Protein AF-A0AAV8P108-F1 (afdb_monomer)

Nearest PDB structures (foldseek):
  5t95-assembly1_A  TM=9.194E-01  e=1.800E-06  Glycine max
  5t9f-assembly1_B  TM=9.206E-01  e=2.629E-06  Glycine max
  5whx-assembly1_A  TM=9.199E-01  e=4.641E-06  Glycine max
  8i7r-assembly1_Ca  TM=2.960E-01  e=9.376E+00  Mus musculus

InterPro domains:
  IPR045011 Arogenate dehydrogenase 1/2 [PTHR43207] (19-129)
  IPR059064 TYRAAT2-like, C-terminal domain [PF26213] (51-124)

Mean predicted aligned error: 12.35 Å

Organism: Ensete ventricosum (NCBI:txid4639)

Solvent-accessible surface area (backbone atoms only — not comparable to full-atom values): 8168 Å² total; per-residue (Å²): 142,90,90,86,85,76,66,86,85,64,74,83,80,79,73,80,98,77,73,90,69,79,85,69,84,88,66,100,62,56,70,69,60,51,52,51,52,49,47,49,55,49,40,52,52,36,49,52,15,51,54,50,50,74,68,63,75,72,92,60,101,78,67,48,74,69,55,50,49,52,55,50,39,24,56,63,39,63,71,51,53,70,66,59,54,49,46,43,47,75,75,34,84,62,39,61,59,50,55,51,52,49,51,54,53,52,51,51,54,51,51,53,55,53,50,51,52,52,53,52,54,52,51,53,53,51,56,60,60,77,72,110

Structure (mmCIF, N/CA/C/O backbone):
data_AF-A0AAV8P108-F1
#
_entry.id   AF-A0AAV8P108-F1
#
loop_
_atom_site.group_PDB
_atom_site.id
_atom_site.type_symbol
_atom_site.label_atom_id
_atom_site.label_alt_id
_atom_site.label_comp_id
_atom_site.label_asym_id
_atom_site.label_entity_id
_atom_site.label_seq_id
_atom_site.pdbx_PDB_ins_code
_atom_site.Cartn_x
_atom_site.Cartn_y
_atom_site.Cartn_z
_atom_site.occupancy
_atom_site.B_iso_or_equiv
_atom_site.auth_seq_id
_atom_site.auth_comp_id
_atom_site.auth_asym_id
_atom_site.auth_atom_id
_atom_site.pdbx_PDB_model_num
ATOM 1 N N . MET A 1 1 ? 29.734 5.308 -29.213 1.00 46.12 1 MET A N 1
ATOM 2 C CA . MET A 1 1 ? 30.808 6.315 -29.389 1.00 46.12 1 MET A CA 1
ATOM 3 C C . MET A 1 1 ? 30.399 7.246 -30.521 1.00 46.12 1 MET A C 1
ATOM 5 O O . MET A 1 1 ? 29.911 6.723 -31.508 1.00 46.12 1 MET A O 1
ATOM 9 N N . LEU A 1 2 ? 30.598 8.564 -30.356 1.00 39.97 2 LEU A N 1
ATOM 10 C CA . LEU A 1 2 ? 30.234 9.688 -31.254 1.00 39.97 2 LEU A CA 1
ATOM 11 C C . LEU A 1 2 ? 28.855 10.356 -31.065 1.00 39.97 2 LEU A C 1
ATOM 13 O O . LEU A 1 2 ? 28.129 10.543 -32.027 1.00 39.97 2 LEU A O 1
ATOM 17 N N . LEU A 1 3 ? 28.551 10.839 -29.855 1.00 36.25 3 LEU A N 1
ATOM 18 C CA . LEU A 1 3 ? 27.657 12.001 -29.666 1.00 36.25 3 LEU A CA 1
ATOM 19 C C . LEU A 1 3 ? 28.142 12.878 -28.495 1.00 36.25 3 LEU A C 1
ATOM 21 O O . LEU A 1 3 ? 27.413 13.147 -27.551 1.00 36.25 3 LEU A O 1
ATOM 25 N N . SER A 1 4 ? 29.408 13.300 -28.520 1.00 41.75 4 SER A N 1
ATOM 26 C CA . SER A 1 4 ? 29.975 14.191 -27.490 1.00 41.75 4 SER A CA 1
ATOM 27 C C . SER A 1 4 ? 30.676 15.432 -28.054 1.00 41.75 4 SER A C 1
ATOM 29 O O . SER A 1 4 ? 31.502 16.038 -27.380 1.00 41.75 4 SER A O 1
ATOM 31 N N . ARG A 1 5 ? 30.350 15.854 -29.286 1.00 45.81 5 ARG A N 1
ATOM 32 C CA . ARG A 1 5 ? 30.905 17.084 -29.886 1.00 45.81 5 ARG A CA 1
ATOM 33 C C . ARG A 1 5 ? 29.888 17.882 -30.703 1.00 45.81 5 ARG A C 1
ATOM 35 O O . ARG A 1 5 ? 30.120 18.150 -31.876 1.00 45.81 5 ARG A O 1
ATOM 42 N N . LEU A 1 6 ? 28.780 18.293 -30.090 1.00 41.81 6 LEU A N 1
ATOM 43 C CA . LEU A 1 6 ? 27.939 19.353 -30.653 1.00 41.81 6 LEU A CA 1
ATOM 44 C C . LEU A 1 6 ? 27.666 20.435 -29.606 1.00 41.81 6 LEU A C 1
ATOM 46 O O . LEU A 1 6 ? 27.401 20.148 -28.442 1.00 41.81 6 LEU A O 1
ATOM 50 N N . HIS A 1 7 ? 27.811 21.682 -30.051 1.00 44.09 7 HIS A N 1
ATOM 51 C CA . HIS A 1 7 ? 27.690 22.911 -29.272 1.00 44.09 7 HIS A CA 1
ATOM 52 C C . HIS A 1 7 ? 26.256 23.082 -28.712 1.00 44.09 7 HIS A C 1
ATOM 54 O O . HIS A 1 7 ? 25.305 22.694 -29.397 1.00 44.09 7 HIS A O 1
ATOM 60 N N . PRO A 1 8 ? 26.062 23.689 -27.520 1.00 48.69 8 PRO A N 1
ATOM 61 C CA . PRO A 1 8 ? 24.775 23.711 -26.802 1.00 48.69 8 PRO A CA 1
ATOM 62 C C . PRO A 1 8 ? 23.580 24.307 -27.565 1.00 48.69 8 PRO A C 1
ATOM 64 O O . PRO A 1 8 ? 22.432 24.048 -27.221 1.00 48.69 8 PRO A O 1
ATOM 67 N N . SER A 1 9 ? 23.824 25.068 -28.630 1.00 44.09 9 SER A N 1
ATOM 68 C CA . SER A 1 9 ? 22.791 25.710 -29.448 1.00 44.09 9 SER A CA 1
ATOM 69 C C . SER A 1 9 ? 21.997 24.759 -30.363 1.00 44.09 9 SER A C 1
ATOM 71 O O . SER A 1 9 ? 21.002 25.186 -30.939 1.00 44.09 9 SER A O 1
ATOM 73 N N . TYR A 1 10 ? 22.380 23.481 -30.493 1.00 42.09 10 TYR A N 1
ATOM 74 C CA . TYR A 1 10 ? 21.711 22.527 -31.399 1.00 42.09 10 TYR A CA 1
ATOM 75 C C . TYR A 1 10 ? 20.635 21.642 -30.748 1.00 42.09 10 TYR A C 1
ATOM 77 O O . TYR A 1 10 ? 19.895 20.972 -31.465 1.00 42.09 10 TYR A O 1
ATOM 85 N N . TYR A 1 11 ? 20.481 21.657 -29.419 1.00 45.28 11 TYR A N 1
ATOM 86 C CA . TYR A 1 11 ? 19.477 20.820 -28.741 1.00 45.28 11 TYR A CA 1
ATOM 87 C C . TYR A 1 11 ? 18.028 21.280 -28.961 1.00 45.28 11 TYR A C 1
ATOM 89 O O . TYR A 1 11 ? 17.105 20.491 -28.776 1.00 45.28 11 TYR A O 1
ATOM 97 N N . ASN A 1 12 ? 17.809 22.528 -29.387 1.00 42.44 12 ASN A N 1
ATOM 98 C CA . ASN A 1 12 ? 16.484 23.147 -29.325 1.00 42.44 12 ASN A CA 1
ATOM 99 C C . ASN A 1 12 ? 15.668 23.120 -30.630 1.00 42.44 12 ASN A C 1
ATOM 101 O O . ASN A 1 12 ? 14.651 23.801 -30.707 1.00 42.44 12 ASN A O 1
ATOM 105 N N . THR A 1 13 ? 16.076 22.355 -31.653 1.00 44.16 13 THR A N 1
ATOM 106 C CA . THR A 1 13 ? 15.374 22.376 -32.961 1.00 44.16 13 THR A CA 1
ATOM 107 C C . THR A 1 13 ? 14.995 21.001 -33.526 1.00 44.16 13 THR A C 1
ATOM 109 O O . THR A 1 13 ? 14.536 20.929 -34.660 1.00 44.16 13 THR A O 1
ATOM 112 N N . LEU A 1 14 ? 15.154 19.897 -32.782 1.00 43.59 14 LEU A N 1
ATOM 113 C CA . LEU A 1 14 ? 14.889 18.543 -33.314 1.00 43.59 14 LEU A CA 1
ATOM 114 C C . LEU A 1 14 ? 14.185 17.574 -32.344 1.00 43.59 14 LEU A C 1
ATOM 116 O O . LEU A 1 14 ? 14.381 16.365 -32.438 1.00 43.59 14 LEU A O 1
ATOM 120 N N . LEU A 1 15 ? 13.324 18.061 -31.446 1.00 37.94 15 LEU A N 1
ATOM 121 C CA . LEU A 1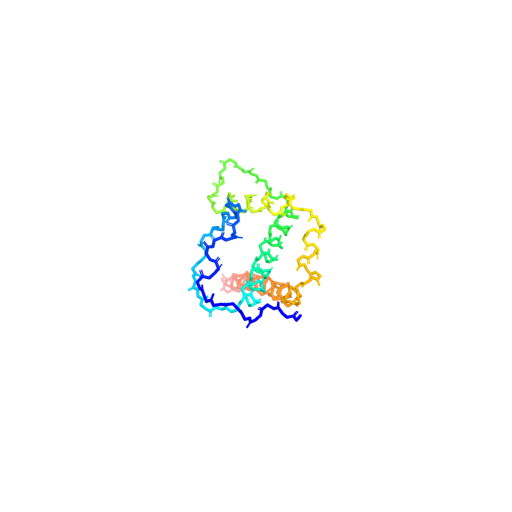 15 ? 12.399 17.182 -30.716 1.00 37.94 15 LEU A CA 1
ATOM 122 C C . LEU A 1 15 ? 10.948 17.456 -31.153 1.00 37.94 15 LEU A C 1
ATOM 124 O O . LEU A 1 15 ? 10.433 18.542 -30.887 1.00 37.94 15 LEU A O 1
ATOM 128 N N . PRO A 1 16 ? 10.293 16.503 -31.849 1.00 35.44 16 PRO A N 1
ATOM 129 C CA . PRO A 1 16 ? 8.892 16.609 -32.242 1.00 35.44 16 PRO A CA 1
ATOM 130 C C . PRO A 1 16 ? 7.982 16.787 -31.022 1.00 35.44 16 PRO A C 1
ATOM 132 O O . PRO A 1 16 ? 8.203 16.211 -29.958 1.00 35.44 16 PRO A O 1
ATOM 135 N N . THR A 1 17 ? 6.933 17.579 -31.210 1.00 38.22 17 THR A N 1
ATOM 136 C CA . THR A 1 17 ? 5.947 18.097 -30.249 1.00 38.22 17 THR A CA 1
ATOM 137 C C . THR A 1 17 ? 5.020 17.052 -29.603 1.00 38.22 17 THR A C 1
ATOM 139 O O . THR A 1 17 ? 3.828 17.294 -29.423 1.00 38.22 17 THR A O 1
ATOM 142 N N . SER A 1 18 ? 5.529 15.897 -29.175 1.00 38.44 18 SER A N 1
ATOM 143 C CA . SER A 1 18 ? 4.707 14.868 -28.525 1.00 38.44 18 SER A CA 1
ATOM 144 C C . SER A 1 18 ? 5.400 14.201 -27.338 1.00 38.44 18 SER A C 1
ATOM 146 O O . SER A 1 18 ? 5.611 12.994 -27.323 1.00 38.44 18 SER A O 1
ATOM 148 N N . PHE A 1 19 ? 5.712 14.981 -26.305 1.00 38.25 19 PHE A N 1
ATOM 149 C CA . PHE A 1 19 ? 5.767 14.456 -24.941 1.00 38.25 19 PHE A CA 1
ATOM 150 C C . PHE A 1 19 ? 5.415 15.583 -23.964 1.00 38.25 19 PHE A C 1
ATOM 152 O O . PHE A 1 19 ? 6.267 16.360 -23.542 1.00 38.25 19 PHE A O 1
ATOM 159 N N . HIS A 1 20 ? 4.126 15.717 -23.638 1.00 35.56 20 HIS A N 1
ATOM 160 C CA . HIS A 1 20 ? 3.684 16.561 -22.526 1.00 35.56 20 HIS A CA 1
ATOM 161 C C . HIS A 1 20 ? 4.136 15.905 -21.213 1.00 35.56 20 HIS A C 1
ATOM 163 O O . HIS A 1 20 ? 3.386 15.184 -20.555 1.00 35.56 20 HIS A O 1
ATOM 169 N N . ALA A 1 21 ? 5.396 16.131 -20.844 1.00 39.00 21 ALA A N 1
ATOM 170 C CA . ALA A 1 21 ? 5.888 15.846 -19.512 1.00 39.00 21 ALA A CA 1
ATOM 171 C C . ALA A 1 21 ? 5.187 16.806 -18.543 1.00 39.00 21 ALA A C 1
ATOM 173 O O . ALA A 1 21 ? 5.409 18.016 -18.578 1.00 39.00 21 ALA A O 1
ATOM 174 N N . ARG A 1 22 ? 4.316 16.268 -17.681 1.00 42.19 22 ARG A N 1
ATOM 175 C CA . ARG A 1 22 ? 3.840 16.993 -16.498 1.00 42.19 22 ARG A CA 1
ATOM 176 C C . ARG A 1 22 ? 5.074 17.479 -15.741 1.00 42.19 22 ARG A C 1
ATOM 178 O O . ARG A 1 22 ? 5.926 16.679 -15.366 1.00 42.19 22 ARG A O 1
ATOM 185 N N . SER A 1 23 ? 5.181 18.793 -15.601 1.00 45.06 23 SER A N 1
ATOM 186 C CA . SER A 1 23 ? 6.329 19.507 -15.054 1.00 45.06 23 SER A CA 1
ATOM 187 C C . SER A 1 23 ? 6.644 19.046 -13.628 1.00 45.06 23 SER A C 1
ATOM 189 O O . SER A 1 23 ? 6.004 19.482 -12.672 1.00 45.06 23 SER A O 1
ATOM 191 N N . ALA A 1 24 ? 7.636 18.169 -13.484 1.00 48.91 24 ALA A N 1
ATOM 192 C C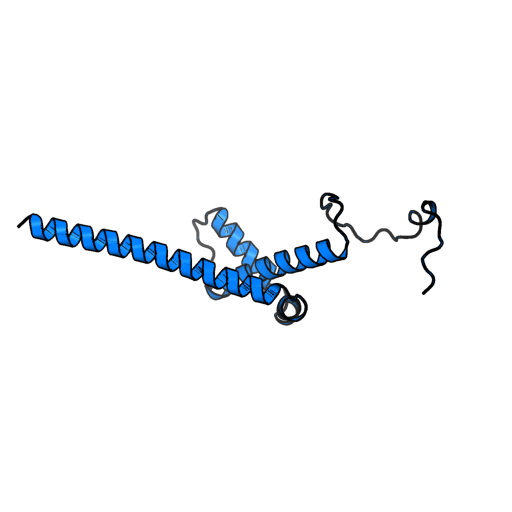A . ALA A 1 24 ? 8.307 17.932 -12.213 1.00 48.91 24 ALA A CA 1
ATOM 193 C C . ALA A 1 24 ? 9.343 19.054 -11.984 1.00 48.91 24 ALA A C 1
ATOM 195 O O . ALA A 1 24 ? 10.035 19.419 -12.940 1.00 48.91 24 ALA A O 1
ATOM 196 N N . PRO A 1 25 ? 9.484 19.604 -10.762 1.00 42.59 25 PRO A N 1
ATOM 197 C CA . PRO A 1 25 ? 10.487 20.625 -10.462 1.00 42.59 25 PRO A CA 1
ATOM 198 C C . PRO A 1 25 ? 11.896 20.139 -10.825 1.00 42.59 25 PRO A C 1
ATOM 200 O O . PRO A 1 25 ? 12.292 19.030 -10.458 1.00 42.59 25 PRO A O 1
ATOM 203 N N . LEU A 1 26 ? 12.657 20.958 -11.556 1.00 47.03 26 LEU A N 1
ATOM 204 C CA . LEU A 1 26 ? 14.063 20.697 -11.866 1.00 47.03 26 LEU A CA 1
ATOM 205 C C . LEU A 1 26 ? 14.915 20.890 -10.604 1.00 47.03 26 LEU A C 1
ATOM 207 O O . LEU A 1 26 ? 15.460 21.958 -10.358 1.00 47.03 26 LEU A O 1
ATOM 211 N N . VAL A 1 27 ? 15.019 19.838 -9.800 1.00 54.09 27 VAL A N 1
ATOM 212 C CA . VAL A 1 27 ? 16.164 19.626 -8.910 1.00 54.09 27 VAL A CA 1
ATOM 213 C C . VAL A 1 27 ? 17.248 18.962 -9.766 1.00 54.09 27 VAL A C 1
ATOM 215 O O . VAL A 1 27 ? 16.943 17.981 -10.451 1.00 54.09 27 VAL A O 1
ATOM 218 N N . GLU A 1 28 ? 18.476 19.495 -9.777 1.00 48.81 28 GLU A N 1
ATOM 219 C CA . GLU A 1 28 ? 19.645 18.873 -10.426 1.00 48.81 28 GLU A CA 1
ATOM 220 C C . GLU A 1 28 ? 19.966 17.535 -9.742 1.00 48.81 28 GLU A C 1
ATOM 222 O O . GLU A 1 28 ? 20.789 17.433 -8.840 1.00 48.81 28 GLU A O 1
ATOM 227 N N . LYS A 1 29 ? 19.252 16.493 -10.156 1.00 54.06 29 LYS A N 1
ATOM 228 C CA . LYS A 1 29 ? 19.603 15.090 -9.959 1.00 54.06 29 LYS A CA 1
ATOM 229 C C . LYS A 1 29 ? 19.885 14.496 -11.329 1.00 54.06 29 LYS A C 1
ATOM 231 O O . LYS A 1 29 ? 19.262 14.906 -12.316 1.00 54.06 29 LYS A O 1
ATOM 236 N N . SER A 1 30 ? 20.804 13.540 -11.406 1.00 72.38 30 SER A N 1
ATOM 237 C CA . SER A 1 30 ? 21.075 12.841 -12.663 1.00 72.38 30 SER A CA 1
ATOM 238 C C . SER A 1 30 ? 19.808 12.128 -13.166 1.00 72.38 30 SER A C 1
ATOM 240 O O . SER A 1 30 ? 18.926 11.776 -12.380 1.00 72.38 30 SER A O 1
ATOM 242 N N . CYS A 1 31 ? 19.684 11.911 -14.481 1.00 71.44 31 CYS A N 1
ATOM 243 C CA . CYS A 1 31 ? 18.521 11.200 -15.037 1.00 71.44 31 CYS A CA 1
ATOM 244 C C . CYS A 1 31 ? 18.358 9.804 -14.407 1.00 71.44 31 CYS A C 1
ATOM 246 O O . CYS A 1 31 ? 17.246 9.421 -14.068 1.00 71.44 31 CYS A O 1
ATOM 248 N N . ALA A 1 32 ? 19.470 9.111 -14.139 1.00 72.19 32 ALA A N 1
ATOM 249 C CA . ALA A 1 32 ? 19.473 7.799 -13.497 1.00 72.19 32 ALA A CA 1
ATOM 250 C C . ALA A 1 32 ? 18.852 7.816 -12.087 1.00 72.19 32 ALA A C 1
ATOM 252 O O . ALA A 1 32 ? 18.002 6.986 -11.784 1.00 72.19 32 ALA A O 1
ATOM 253 N N . GLU A 1 33 ? 19.213 8.788 -11.245 1.00 73.75 33 GLU A N 1
ATOM 254 C CA . GLU A 1 33 ? 18.654 8.907 -9.887 1.00 73.75 33 GLU A CA 1
ATOM 255 C C . GLU A 1 33 ? 17.163 9.270 -9.904 1.00 73.75 33 GLU A C 1
ATOM 257 O O . GLU A 1 33 ? 16.395 8.857 -9.030 1.00 73.75 33 GLU A O 1
ATOM 262 N N . ARG A 1 34 ? 16.736 10.066 -10.892 1.00 76.62 34 ARG A N 1
ATOM 263 C CA . ARG A 1 34 ? 15.325 10.437 -11.066 1.00 76.62 34 ARG A CA 1
ATOM 264 C C . ARG A 1 34 ? 14.487 9.238 -11.487 1.00 76.62 34 ARG A C 1
ATOM 266 O O . ARG A 1 34 ? 13.402 9.059 -10.940 1.00 76.62 34 ARG A O 1
ATOM 273 N N . ASP A 1 35 ? 14.997 8.433 -12.412 1.00 78.50 35 ASP A N 1
ATOM 274 C CA . ASP A 1 35 ? 14.314 7.239 -12.905 1.00 78.50 35 ASP A CA 1
ATOM 275 C C . ASP A 1 35 ? 14.228 6.160 -11.814 1.00 78.50 35 ASP A C 1
ATOM 277 O O . ASP A 1 35 ? 13.169 5.563 -11.631 1.00 78.50 35 ASP A O 1
ATOM 281 N N . GLU A 1 36 ? 15.289 5.979 -11.019 1.00 81.88 36 GLU A N 1
ATOM 282 C CA . GLU A 1 36 ? 15.302 5.085 -9.850 1.00 81.88 36 GLU A CA 1
ATOM 283 C C . GLU A 1 36 ? 14.260 5.516 -8.804 1.00 81.88 36 GLU A C 1
ATOM 285 O O . GLU A 1 36 ? 13.402 4.723 -8.411 1.00 81.88 36 GLU A O 1
ATOM 290 N N . THR A 1 37 ? 14.245 6.805 -8.440 1.00 84.00 37 THR A N 1
ATOM 291 C CA . THR A 1 37 ? 13.252 7.358 -7.500 1.00 84.00 37 THR A CA 1
ATOM 292 C C . THR A 1 37 ? 11.822 7.209 -8.038 1.00 84.00 37 THR A C 1
ATOM 294 O O . THR A 1 37 ? 10.895 6.879 -7.297 1.00 84.00 37 THR A O 1
ATOM 297 N N . ALA A 1 38 ? 11.609 7.458 -9.333 1.00 85.81 38 ALA A N 1
ATOM 298 C CA . ALA A 1 38 ? 10.295 7.326 -9.954 1.00 85.81 38 ALA A CA 1
ATOM 299 C C . ALA A 1 38 ? 9.810 5.868 -9.951 1.00 85.81 38 ALA A C 1
ATOM 301 O O . ALA A 1 38 ? 8.649 5.617 -9.617 1.00 85.81 38 ALA A O 1
ATOM 302 N N . ALA A 1 39 ? 10.696 4.916 -10.259 1.00 86.81 39 ALA A N 1
ATOM 303 C CA . ALA A 1 39 ? 10.394 3.489 -10.226 1.00 86.81 39 ALA A CA 1
ATOM 304 C C . ALA A 1 39 ? 10.026 3.012 -8.813 1.00 86.81 39 ALA A C 1
ATOM 306 O O . ALA A 1 39 ? 9.075 2.247 -8.661 1.00 86.81 39 ALA A O 1
ATOM 307 N N . GLU A 1 40 ? 10.713 3.494 -7.774 1.00 89.56 40 GLU A N 1
ATOM 308 C CA . GLU A 1 40 ? 10.372 3.204 -6.374 1.00 89.56 40 GLU A CA 1
ATOM 309 C C . GLU A 1 40 ? 8.992 3.737 -5.981 1.00 89.56 40 GLU A C 1
ATOM 311 O O . GLU A 1 40 ? 8.165 2.994 -5.448 1.00 89.56 40 GLU A O 1
ATOM 316 N N . ILE A 1 41 ? 8.716 5.015 -6.270 1.00 91.56 41 ILE A N 1
ATOM 317 C CA . ILE A 1 41 ? 7.425 5.646 -5.959 1.00 91.56 41 ILE A CA 1
ATOM 318 C C . ILE A 1 41 ? 6.293 4.911 -6.681 1.00 91.56 41 ILE A C 1
ATOM 320 O O . ILE A 1 41 ? 5.244 4.636 -6.087 1.00 91.56 41 ILE A O 1
ATOM 324 N N . GLN A 1 42 ? 6.496 4.571 -7.955 1.00 93.44 42 GLN A N 1
ATOM 325 C CA . GLN A 1 42 ? 5.512 3.842 -8.742 1.00 93.44 42 GLN A CA 1
ATOM 326 C C . GLN A 1 42 ? 5.304 2.429 -8.193 1.00 93.44 42 GLN A C 1
ATOM 328 O O . GLN A 1 42 ? 4.159 2.018 -7.992 1.00 93.44 42 GLN A O 1
ATOM 333 N N . PHE A 1 43 ? 6.384 1.707 -7.888 1.00 95.00 43 PHE A N 1
ATOM 334 C CA . PHE A 1 43 ? 6.309 0.371 -7.308 1.00 95.00 43 PHE A CA 1
ATOM 335 C C . PHE A 1 43 ? 5.537 0.372 -5.981 1.00 95.00 43 PHE A C 1
ATOM 337 O O . PHE A 1 43 ? 4.609 -0.424 -5.816 1.00 95.00 43 PHE A O 1
ATOM 344 N N . LEU A 1 44 ? 5.830 1.309 -5.072 1.00 95.69 44 LEU A N 1
ATOM 345 C CA . LEU A 1 44 ? 5.098 1.457 -3.811 1.00 95.69 44 LEU A CA 1
ATOM 346 C C . LEU A 1 44 ? 3.614 1.751 -4.046 1.00 95.69 44 LEU A C 1
ATOM 348 O O . LEU A 1 44 ? 2.749 1.106 -3.454 1.00 95.69 44 LEU A O 1
ATOM 352 N N . THR A 1 45 ? 3.312 2.693 -4.942 1.00 96.44 45 THR A N 1
ATOM 353 C CA . THR A 1 45 ? 1.934 3.093 -5.262 1.00 96.44 45 THR A CA 1
ATOM 354 C C . THR A 1 45 ? 1.122 1.904 -5.783 1.00 96.44 45 THR A C 1
ATOM 356 O O . THR A 1 45 ? 0.028 1.637 -5.280 1.00 96.44 45 THR A O 1
ATOM 359 N N . HIS A 1 46 ? 1.671 1.136 -6.733 1.00 97.06 46 HIS A N 1
ATOM 360 C CA . HIS A 1 46 ? 1.024 -0.076 -7.245 1.00 97.06 46 HIS A CA 1
ATOM 361 C C . HIS A 1 46 ? 0.882 -1.161 -6.188 1.00 97.06 46 HIS A C 1
ATOM 363 O O . HIS A 1 46 ? -0.158 -1.816 -6.129 1.00 97.06 46 HIS A O 1
ATOM 369 N N . THR A 1 47 ? 1.900 -1.343 -5.351 1.00 96.69 47 THR A N 1
ATOM 370 C CA . THR A 1 47 ? 1.876 -2.322 -4.263 1.00 96.69 47 THR A CA 1
ATOM 371 C C . THR A 1 47 ? 0.720 -2.034 -3.313 1.00 96.69 47 THR A C 1
ATOM 373 O O . THR A 1 47 ? -0.113 -2.911 -3.085 1.00 96.69 47 THR A O 1
ATOM 376 N N . ILE A 1 48 ? 0.601 -0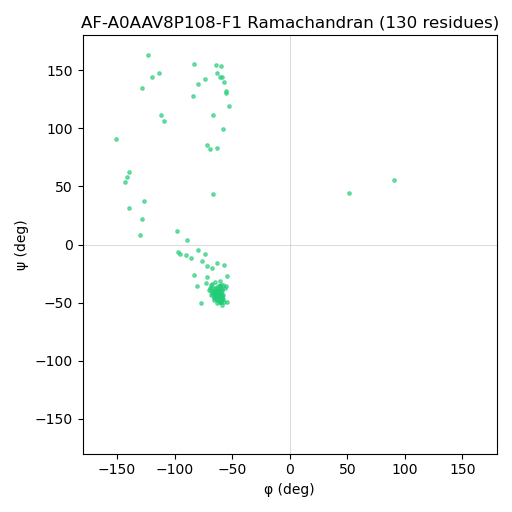.797 -2.818 1.00 97.75 48 ILE A N 1
ATOM 377 C CA . ILE A 1 48 ? -0.487 -0.407 -1.914 1.00 97.75 48 ILE A CA 1
ATOM 378 C C . ILE A 1 48 ? -1.846 -0.576 -2.595 1.00 97.75 48 ILE A C 1
ATOM 380 O O . ILE A 1 48 ? -2.736 -1.203 -2.024 1.00 97.75 48 ILE A O 1
ATOM 384 N N . GLY A 1 49 ? -2.009 -0.098 -3.830 1.00 97.56 49 GLY A N 1
ATOM 385 C CA . GLY A 1 49 ? -3.266 -0.258 -4.560 1.00 97.56 49 GLY A CA 1
ATOM 386 C C . GLY A 1 49 ? -3.670 -1.725 -4.770 1.00 97.56 49 GLY A C 1
ATOM 387 O O . GLY A 1 49 ? -4.833 -2.080 -4.581 1.00 97.56 49 GLY A O 1
ATOM 388 N N . ARG A 1 50 ? -2.716 -2.619 -5.064 1.00 96.75 50 ARG A N 1
ATOM 389 C CA . ARG A 1 50 ? -2.968 -4.066 -5.206 1.00 96.75 50 ARG A CA 1
ATOM 390 C C . ARG A 1 50 ? -3.226 -4.767 -3.868 1.00 96.75 50 ARG A C 1
ATOM 392 O O . ARG A 1 50 ? -4.028 -5.697 -3.831 1.00 96.75 50 ARG A O 1
ATOM 399 N N . VAL A 1 51 ? -2.602 -4.334 -2.771 1.00 96.62 51 VAL A N 1
ATOM 400 C CA . VAL A 1 51 ? -2.929 -4.815 -1.414 1.00 96.62 51 VAL A CA 1
ATOM 401 C C . VAL A 1 51 ? -4.354 -4.416 -1.041 1.00 96.62 51 VAL A C 1
ATOM 403 O O . VAL A 1 51 ? -5.125 -5.261 -0.594 1.00 96.62 51 VAL A O 1
ATOM 406 N N . LEU A 1 52 ? -4.741 -3.163 -1.290 1.00 97.50 52 LEU A N 1
ATOM 407 C CA . LEU A 1 52 ? -6.109 -2.693 -1.062 1.00 97.50 52 LEU A CA 1
ATOM 408 C C . LEU A 1 52 ? -7.120 -3.475 -1.914 1.00 97.50 52 LEU A C 1
ATOM 410 O O . LEU A 1 52 ? -8.183 -3.833 -1.418 1.00 97.50 52 LEU A O 1
ATOM 414 N N . ALA A 1 53 ? -6.775 -3.823 -3.158 1.00 96.38 53 ALA A N 1
ATOM 415 C CA . ALA A 1 53 ? -7.618 -4.672 -4.001 1.00 96.38 53 ALA A CA 1
ATOM 416 C C . ALA A 1 53 ? -7.862 -6.064 -3.387 1.00 96.38 53 ALA A C 1
ATOM 418 O O . ALA A 1 53 ? -8.962 -6.598 -3.496 1.00 96.38 53 ALA A O 1
ATOM 419 N N . LYS A 1 54 ? -6.868 -6.639 -2.692 1.00 96.62 54 LYS A N 1
ATOM 420 C CA . LYS A 1 54 ? -7.015 -7.926 -1.985 1.00 96.62 54 LYS A CA 1
ATOM 421 C C . LYS A 1 54 ? -7.971 -7.861 -0.791 1.00 96.62 54 LYS A C 1
ATOM 423 O O . LYS A 1 54 ? -8.466 -8.904 -0.382 1.00 96.62 54 LYS A O 1
ATOM 428 N N . LEU A 1 55 ? -8.235 -6.671 -0.247 1.00 96.44 55 LEU A N 1
ATOM 429 C CA . LEU A 1 55 ? -9.251 -6.463 0.792 1.00 96.44 55 LEU A CA 1
ATOM 430 C C . LEU A 1 55 ? -10.678 -6.393 0.225 1.00 96.44 55 LEU A C 1
ATOM 432 O O . LEU A 1 55 ? -11.622 -6.272 0.998 1.00 96.44 55 LEU A O 1
ATOM 436 N N . ASP A 1 56 ? -10.829 -6.432 -1.104 1.00 94.62 56 ASP A N 1
ATOM 437 C CA . ASP A 1 56 ? -12.101 -6.323 -1.824 1.00 94.62 56 ASP A CA 1
ATOM 438 C C . ASP A 1 56 ? -12.944 -5.097 -1.417 1.00 94.62 56 ASP A C 1
ATOM 440 O O . ASP A 1 56 ? -14.155 -5.179 -1.206 1.00 94.62 56 ASP A O 1
ATOM 444 N N . LEU A 1 57 ? -12.287 -3.935 -1.293 1.00 92.94 57 LEU A N 1
ATOM 445 C CA . LEU A 1 57 ? -12.935 -2.682 -0.893 1.00 92.94 57 LEU A CA 1
ATOM 446 C C . LEU A 1 57 ? -14.123 -2.339 -1.806 1.00 92.94 57 LEU A C 1
ATOM 448 O O . LEU A 1 57 ? -14.001 -2.333 -3.033 1.00 92.94 57 LEU A O 1
ATOM 452 N N . LYS A 1 58 ? -15.262 -1.985 -1.200 1.00 94.62 58 LYS A N 1
ATOM 453 C CA . LYS A 1 58 ? -16.483 -1.573 -1.905 1.00 94.62 58 LYS A CA 1
ATOM 454 C C . LYS A 1 58 ? -16.868 -0.154 -1.525 1.00 94.62 58 LYS A C 1
ATOM 456 O O . LYS A 1 58 ? -16.745 0.248 -0.373 1.00 94.62 58 LYS A O 1
ATOM 461 N N . SER A 1 59 ? -17.395 0.583 -2.498 1.00 96.44 59 SER A N 1
ATOM 462 C CA . SER A 1 59 ? -18.033 1.868 -2.225 1.00 96.44 59 SER A CA 1
ATOM 463 C C . SER A 1 59 ? -19.231 1.688 -1.289 1.00 96.44 59 SER A C 1
ATOM 465 O O . SER A 1 59 ? -19.960 0.700 -1.388 1.00 96.44 59 SER A O 1
ATOM 467 N N . THR A 1 60 ? -19.447 2.660 -0.409 1.00 96.50 60 THR A N 1
ATOM 468 C CA . THR A 1 60 ? -20.567 2.708 0.534 1.00 96.50 60 THR A CA 1
ATOM 469 C C . THR A 1 60 ? -21.366 4.006 0.350 1.00 96.50 60 THR A C 1
ATOM 471 O O . THR A 1 60 ? -20.844 4.967 -0.221 1.00 96.50 60 THR A O 1
ATOM 474 N N . PRO A 1 61 ? -22.609 4.098 0.862 1.00 97.38 61 PRO A N 1
ATOM 475 C CA . PRO A 1 61 ? -23.390 5.338 0.802 1.00 97.38 61 PRO A CA 1
ATOM 476 C C . PRO A 1 61 ? -22.787 6.530 1.566 1.00 97.38 61 PRO A C 1
ATOM 478 O O . PRO A 1 61 ? -23.217 7.658 1.353 1.00 97.38 61 PRO A O 1
ATOM 481 N N . ILE A 1 62 ? -21.825 6.296 2.467 1.00 96.88 62 ILE A N 1
ATOM 482 C CA . ILE A 1 62 ? -21.270 7.306 3.386 1.00 96.88 62 ILE A CA 1
ATOM 483 C C . ILE A 1 62 ? -19.740 7.387 3.306 1.00 96.88 62 ILE A C 1
ATOM 485 O O . ILE A 1 62 ? -19.056 7.555 4.317 1.00 96.88 62 ILE A O 1
ATOM 489 N N . ASN A 1 63 ? -19.180 7.241 2.103 1.00 96.75 63 ASN A N 1
ATOM 490 C CA . ASN A 1 63 ? -17.734 7.312 1.920 1.00 96.75 63 ASN A CA 1
ATOM 491 C C . ASN A 1 63 ? -17.159 8.646 2.416 1.00 96.75 63 ASN A C 1
ATOM 493 O O . ASN A 1 63 ? -17.700 9.724 2.174 1.00 96.75 63 ASN A O 1
ATOM 497 N N . THR A 1 64 ? -15.996 8.572 3.061 1.00 98.19 64 THR A N 1
ATOM 498 C CA . THR A 1 64 ? -15.163 9.754 3.288 1.00 98.19 64 THR A CA 1
ATOM 499 C C . THR A 1 64 ? -14.315 10.027 2.046 1.00 98.19 64 THR A C 1
ATOM 501 O O . THR A 1 64 ? -13.953 9.099 1.322 1.00 98.19 64 THR A O 1
ATOM 504 N N . LYS A 1 65 ? -13.890 11.279 1.839 1.00 98.19 65 LYS A N 1
ATOM 505 C 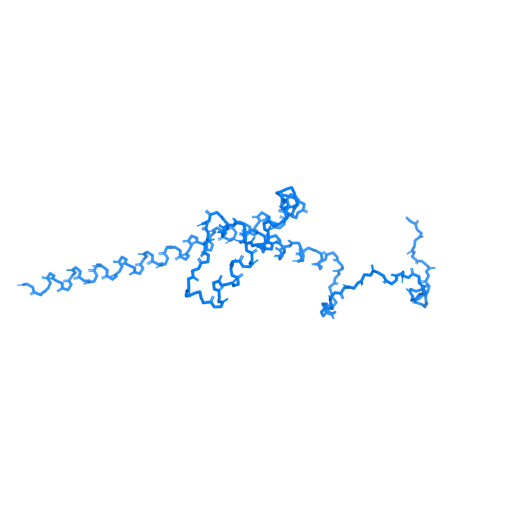CA . LYS A 1 65 ? -12.976 11.645 0.735 1.00 98.19 65 LYS A CA 1
ATOM 506 C C . LYS A 1 65 ? -11.673 10.832 0.740 1.00 98.19 65 LYS A C 1
ATOM 508 O O . LYS A 1 65 ? -11.130 10.489 -0.309 1.00 98.19 65 LYS A O 1
ATOM 513 N N . GLY A 1 66 ? -11.170 10.509 1.935 1.00 97.94 66 GLY A N 1
ATOM 514 C CA . GLY A 1 66 ? -9.994 9.654 2.094 1.00 97.94 66 GLY A CA 1
ATOM 515 C C . GLY A 1 66 ? -10.254 8.243 1.571 1.00 97.94 66 GLY A C 1
ATOM 516 O O . GLY A 1 66 ? -9.453 7.717 0.806 1.00 97.94 66 GLY A O 1
ATOM 517 N N . TYR A 1 67 ? -11.408 7.662 1.904 1.00 97.94 67 TYR A N 1
ATOM 518 C CA . TYR A 1 67 ? -11.787 6.340 1.410 1.00 97.94 67 TYR A CA 1
ATOM 519 C C . TYR A 1 67 ? -12.018 6.321 -0.109 1.00 97.94 67 TYR A C 1
ATOM 521 O O . TYR A 1 67 ? -11.549 5.411 -0.786 1.00 97.94 67 TYR A O 1
ATOM 529 N N . GLU A 1 68 ? -12.637 7.361 -0.673 1.00 98.19 68 GLU A N 1
ATOM 530 C CA . GLU A 1 68 ? -12.765 7.522 -2.131 1.00 98.19 68 GLU A CA 1
ATOM 531 C C . GLU A 1 68 ? -11.399 7.559 -2.826 1.00 98.19 68 GLU A C 1
ATOM 533 O O . GLU A 1 68 ? -11.218 6.959 -3.885 1.00 98.19 68 GLU A O 1
ATOM 538 N N . THR A 1 69 ? -10.407 8.204 -2.207 1.00 98.19 69 THR A N 1
ATOM 539 C CA . THR A 1 69 ? -9.030 8.227 -2.721 1.00 98.19 69 THR A CA 1
ATOM 540 C C . THR A 1 69 ? -8.420 6.823 -2.754 1.00 98.19 69 THR A C 1
ATOM 542 O O . THR A 1 69 ? -7.758 6.475 -3.730 1.00 98.19 69 THR A O 1
ATOM 545 N N . LEU A 1 70 ? -8.685 5.986 -1.744 1.00 98.19 70 LEU A N 1
ATOM 546 C CA . LEU A 1 70 ? -8.232 4.590 -1.723 1.00 98.19 70 LEU A CA 1
ATOM 547 C C . LEU A 1 70 ? -8.915 3.747 -2.809 1.00 98.19 70 LEU A C 1
ATOM 549 O O . LEU A 1 70 ? -8.245 2.976 -3.494 1.00 98.19 70 LEU A O 1
ATOM 553 N N . LEU A 1 71 ? -10.225 3.918 -3.009 1.00 98.00 71 LEU A N 1
ATOM 554 C CA . LEU A 1 71 ? -10.958 3.241 -4.086 1.00 98.00 71 LEU A CA 1
ATOM 555 C C . LEU A 1 71 ? -10.415 3.644 -5.467 1.00 98.00 71 LEU A C 1
ATOM 557 O O . LEU A 1 71 ? -10.189 2.785 -6.321 1.00 98.00 71 LEU A O 1
ATOM 561 N N . ASN A 1 72 ? -10.137 4.933 -5.672 1.00 97.56 72 ASN A N 1
ATOM 562 C CA . ASN A 1 72 ? -9.527 5.434 -6.903 1.00 97.56 72 ASN A CA 1
ATOM 563 C C . ASN A 1 72 ? -8.100 4.906 -7.097 1.00 97.56 72 ASN A C 1
ATOM 565 O O . ASN A 1 72 ? -7.714 4.590 -8.221 1.00 97.56 72 ASN A O 1
ATOM 569 N N . LEU A 1 73 ? -7.322 4.770 -6.018 1.00 97.88 73 LEU A N 1
ATOM 570 C CA . LEU A 1 73 ? -5.995 4.163 -6.072 1.00 97.88 73 LEU A CA 1
ATOM 571 C C . LEU A 1 73 ? -6.082 2.721 -6.584 1.00 97.88 73 LEU A C 1
ATOM 573 O O . LEU A 1 73 ? -5.395 2.395 -7.547 1.00 97.88 73 LEU A O 1
ATOM 577 N N . VAL A 1 74 ? -6.981 1.902 -6.021 1.00 97.81 74 VAL A N 1
ATOM 578 C CA . VAL A 1 74 ? -7.233 0.524 -6.487 1.00 97.81 74 VAL A CA 1
ATOM 579 C C . VAL A 1 74 ? -7.559 0.503 -7.980 1.00 97.81 74 VAL A C 1
ATOM 581 O O . VAL A 1 74 ? -6.946 -0.258 -8.731 1.00 97.81 74 VAL A O 1
ATOM 584 N N . GLN A 1 75 ? -8.492 1.353 -8.425 1.00 95.88 75 GLN A N 1
ATOM 585 C CA . GLN A 1 75 ? -8.887 1.427 -9.833 1.00 95.88 75 GLN A CA 1
ATOM 586 C C . GLN A 1 75 ? -7.713 1.792 -10.744 1.00 95.88 75 GLN A C 1
ATOM 588 O O . GLN A 1 75 ? -7.538 1.174 -11.791 1.00 95.88 75 GLN A O 1
ATOM 593 N N . ASN A 1 76 ? -6.901 2.773 -10.356 1.00 94.00 76 ASN A N 1
ATOM 594 C CA . ASN A 1 76 ? -5.784 3.234 -11.173 1.00 94.00 76 ASN A CA 1
ATOM 595 C C . ASN A 1 76 ? -4.654 2.202 -11.241 1.00 94.00 76 ASN A C 1
ATOM 597 O O . ASN A 1 76 ? -4.092 1.994 -12.308 1.00 94.00 76 ASN A O 1
ATOM 601 N N . THR A 1 77 ? -4.352 1.509 -10.142 1.00 95.94 77 THR A N 1
ATOM 602 C CA . THR A 1 77 ? -3.226 0.564 -10.096 1.00 95.94 77 THR A CA 1
ATOM 603 C C . THR A 1 77 ? -3.560 -0.818 -10.646 1.00 95.94 77 THR A C 1
ATOM 605 O O . THR A 1 77 ? -2.654 -1.533 -11.069 1.00 95.94 77 THR A O 1
ATOM 608 N N . CYS A 1 78 ? -4.835 -1.223 -10.600 1.00 93.12 78 CYS A N 1
ATOM 609 C CA . CYS A 1 78 ? -5.280 -2.537 -11.080 1.00 93.12 78 CYS A CA 1
ATOM 610 C C . CYS A 1 78 ? -5.679 -2.541 -12.562 1.00 93.12 78 CYS A C 1
ATOM 612 O O . CYS A 1 78 ? -5.897 -3.615 -13.115 1.00 93.12 78 CYS A O 1
ATOM 614 N N . ARG A 1 79 ? -5.767 -1.368 -13.207 1.00 92.38 79 ARG A N 1
ATOM 615 C CA . ARG A 1 79 ? -5.864 -1.261 -14.674 1.00 92.38 79 ARG A CA 1
ATOM 616 C C . ARG A 1 79 ? -4.604 -1.771 -15.368 1.00 92.38 79 ARG A C 1
ATOM 618 O O . ARG A 1 79 ? -4.694 -2.327 -16.457 1.00 92.38 79 ARG A O 1
ATOM 625 N N . ASP A 1 80 ? -3.457 -1.602 -14.722 1.00 93.25 80 ASP A N 1
ATOM 626 C CA . ASP A 1 80 ? -2.184 -2.098 -15.221 1.00 93.25 80 ASP A CA 1
ATOM 627 C C . ASP A 1 80 ? -2.088 -3.620 -15.078 1.00 93.25 80 ASP A C 1
ATOM 629 O O . ASP A 1 80 ? -2.522 -4.210 -14.078 1.00 93.25 80 ASP A O 1
ATOM 633 N N . SER A 1 81 ? -1.476 -4.269 -16.071 1.00 93.00 81 SER A N 1
ATOM 634 C CA . SER A 1 81 ? -1.319 -5.722 -16.077 1.00 93.00 81 SER A CA 1
ATOM 635 C C . SER A 1 81 ? -0.439 -6.198 -14.920 1.00 93.00 81 SER A C 1
ATOM 637 O O . SER A 1 81 ? 0.426 -5.476 -14.410 1.00 93.00 81 SER A O 1
ATOM 639 N N . SER A 1 82 ? -0.648 -7.446 -14.502 1.00 91.12 82 SER A N 1
ATOM 640 C CA . SER A 1 82 ? 0.240 -8.095 -13.535 1.00 91.12 82 SER A CA 1
ATOM 641 C C . SER A 1 82 ? 1.682 -8.132 -14.042 1.00 91.12 82 SER A C 1
ATOM 643 O O . SER A 1 82 ? 2.592 -7.929 -13.249 1.00 91.12 82 SER A O 1
ATOM 645 N N . ASP A 1 83 ? 1.893 -8.298 -15.350 1.00 93.62 83 ASP A N 1
ATOM 646 C CA . ASP A 1 83 ? 3.230 -8.313 -15.954 1.00 93.62 83 ASP A CA 1
ATOM 647 C C . ASP A 1 83 ? 3.935 -6.960 -15.842 1.00 93.62 83 ASP A C 1
ATOM 649 O O . ASP A 1 83 ? 5.115 -6.918 -15.502 1.00 93.62 83 ASP A O 1
ATOM 653 N N . LEU A 1 84 ? 3.216 -5.848 -16.046 1.00 90.62 84 LEU A N 1
ATOM 654 C CA . LEU A 1 84 ? 3.777 -4.509 -15.860 1.00 90.62 84 LEU A CA 1
ATOM 655 C C . LEU A 1 84 ? 4.195 -4.288 -14.401 1.00 90.62 84 LEU A C 1
ATOM 657 O O . LEU A 1 84 ? 5.295 -3.811 -14.131 1.00 90.62 84 LEU A O 1
ATOM 661 N N . TYR A 1 85 ? 3.350 -4.698 -13.453 1.00 93.25 85 TYR A N 1
ATOM 662 C CA . TYR A 1 85 ? 3.683 -4.639 -12.029 1.00 93.25 85 TYR A CA 1
ATOM 663 C C . TYR A 1 85 ? 4.873 -5.537 -11.660 1.00 93.25 85 TYR A C 1
ATOM 665 O O . TYR A 1 85 ? 5.774 -5.100 -10.947 1.00 93.25 85 TYR A O 1
ATOM 673 N N . ASN A 1 86 ? 4.916 -6.764 -12.180 1.00 92.06 86 ASN A N 1
ATOM 674 C CA . ASN A 1 86 ? 6.040 -7.673 -11.975 1.00 92.06 86 ASN A CA 1
ATOM 675 C C . ASN A 1 86 ? 7.330 -7.095 -12.569 1.00 92.06 86 ASN A C 1
ATOM 677 O O . ASN A 1 86 ? 8.390 -7.237 -11.968 1.00 92.06 86 ASN A O 1
ATOM 681 N N . GLY A 1 87 ? 7.244 -6.384 -13.695 1.00 90.88 87 GLY A N 1
ATOM 682 C CA . GLY A 1 87 ? 8.365 -5.646 -14.269 1.00 90.88 87 GLY A CA 1
ATOM 683 C C . GLY A 1 87 ? 8.925 -4.591 -13.310 1.00 90.88 87 GLY A C 1
ATOM 684 O O . GLY A 1 87 ? 10.139 -4.529 -13.123 1.00 90.88 87 GLY A O 1
ATOM 685 N N . LEU A 1 88 ? 8.062 -3.822 -12.632 1.00 88.75 88 LEU A N 1
ATOM 686 C CA . LEU A 1 88 ? 8.494 -2.859 -11.606 1.00 88.75 88 LEU A CA 1
ATOM 687 C C . LEU A 1 88 ? 9.221 -3.537 -10.437 1.00 88.75 88 LEU A C 1
ATOM 689 O O . LEU A 1 88 ? 10.111 -2.941 -9.839 1.00 88.75 88 LEU A O 1
ATOM 693 N N . PHE A 1 89 ? 8.86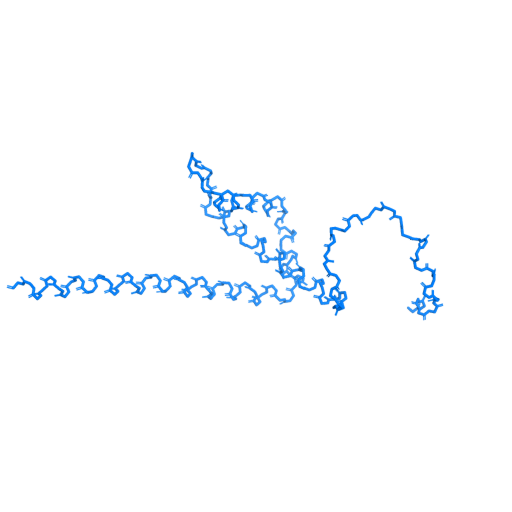0 -4.776 -10.103 1.00 89.62 89 PHE A N 1
ATOM 694 C CA . PHE A 1 89 ? 9.545 -5.537 -9.062 1.00 89.62 89 PHE A CA 1
ATOM 695 C C . PHE A 1 89 ? 10.891 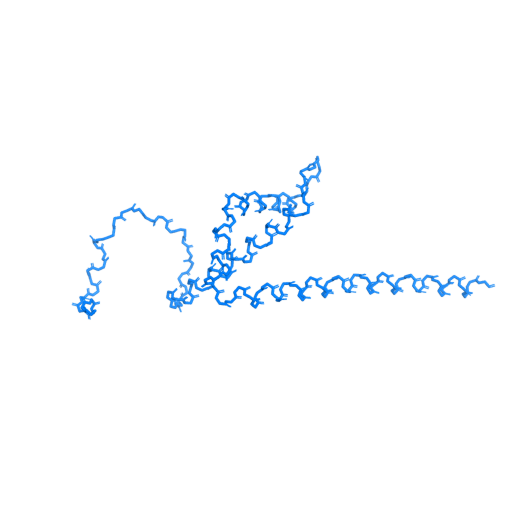-6.100 -9.542 1.00 89.62 89 PHE A C 1
ATOM 697 O O . PHE A 1 89 ? 11.908 -5.903 -8.888 1.00 89.62 89 PHE A O 1
ATOM 704 N N . ILE A 1 90 ? 10.908 -6.774 -10.695 1.00 86.94 90 ILE A N 1
ATOM 705 C CA . ILE A 1 90 ? 12.077 -7.512 -11.199 1.00 86.94 90 ILE A CA 1
ATOM 706 C C . ILE A 1 90 ? 13.210 -6.570 -11.623 1.00 86.94 90 ILE A C 1
ATOM 708 O O . ILE A 1 90 ? 14.379 -6.890 -11.418 1.00 86.94 90 ILE A O 1
ATOM 712 N N . TYR A 1 91 ? 12.885 -5.421 -12.223 1.00 80.88 91 TYR A N 1
ATOM 713 C CA . TYR A 1 91 ? 13.884 -4.532 -12.827 1.00 80.88 91 TYR A CA 1
ATOM 714 C C . TYR A 1 91 ? 14.322 -3.365 -11.933 1.00 80.88 91 TYR A C 1
ATOM 716 O O . TYR A 1 91 ? 15.263 -2.657 -12.287 1.00 80.88 91 TYR A O 1
ATOM 724 N N . ASN A 1 92 ? 13.694 -3.171 -10.772 1.00 83.00 92 ASN A N 1
ATOM 725 C CA . ASN A 1 92 ? 14.122 -2.181 -9.788 1.00 83.00 92 ASN A CA 1
ATOM 726 C C . ASN A 1 92 ? 14.712 -2.890 -8.562 1.00 83.00 92 ASN A C 1
ATOM 728 O O . ASN A 1 92 ? 13.991 -3.443 -7.734 1.00 83.00 92 ASN A O 1
ATOM 732 N N . LYS A 1 93 ? 16.041 -2.828 -8.429 1.00 84.25 93 LYS A N 1
ATOM 733 C CA . LYS A 1 93 ? 16.799 -3.429 -7.316 1.00 84.25 93 LYS A CA 1
ATOM 734 C C . LYS A 1 93 ? 16.300 -2.983 -5.927 1.00 84.25 93 LYS A C 1
ATOM 736 O O . LYS A 1 93 ? 16.417 -3.753 -4.978 1.00 84.25 93 LYS A O 1
ATOM 741 N N . ASN A 1 94 ? 15.705 -1.792 -5.814 1.00 87.06 94 ASN A N 1
ATOM 742 C CA . ASN A 1 94 ? 15.235 -1.236 -4.543 1.00 87.06 94 ASN A CA 1
ATOM 743 C C . ASN A 1 94 ? 13.817 -1.716 -4.181 1.00 87.06 94 ASN A C 1
ATOM 745 O O . ASN A 1 94 ? 13.386 -1.563 -3.039 1.00 87.06 94 ASN A O 1
ATOM 749 N N . SER A 1 95 ? 13.092 -2.347 -5.114 1.00 89.00 95 SER A N 1
ATOM 750 C CA . SER A 1 95 ? 11.736 -2.860 -4.873 1.00 89.00 95 SER A CA 1
ATOM 751 C C . SER A 1 95 ? 11.691 -3.913 -3.761 1.00 89.00 95 SER A C 1
ATOM 753 O O . SER A 1 95 ? 10.747 -3.927 -2.971 1.00 89.00 95 SER A O 1
ATOM 755 N N . THR A 1 96 ? 12.721 -4.759 -3.652 1.00 90.25 96 THR A N 1
ATOM 756 C CA . THR A 1 96 ? 12.819 -5.784 -2.595 1.00 90.25 96 THR A CA 1
ATOM 757 C C . THR A 1 96 ? 12.957 -5.154 -1.208 1.00 90.25 96 THR A C 1
ATOM 759 O O . THR A 1 96 ? 12.202 -5.480 -0.298 1.00 90.25 96 THR A O 1
ATOM 762 N N . GLU A 1 97 ? 13.854 -4.180 -1.047 1.00 92.56 97 GLU A N 1
ATOM 763 C CA . GLU A 1 97 ? 14.010 -3.479 0.232 1.00 92.56 97 GLU A CA 1
ATOM 764 C C . GLU A 1 97 ? 12.734 -2.704 0.600 1.00 92.56 97 GLU A C 1
ATOM 766 O O . GLU A 1 97 ? 12.329 -2.649 1.764 1.00 92.56 97 GLU A O 1
ATOM 771 N N . LEU A 1 98 ? 12.062 -2.117 -0.395 1.00 94.19 98 LEU A N 1
ATOM 772 C CA . LEU A 1 98 ? 10.849 -1.339 -0.168 1.00 94.19 98 LEU A CA 1
ATOM 773 C C . LEU A 1 98 ? 9.670 -2.205 0.297 1.00 94.19 98 LEU A C 1
ATOM 775 O O . LEU A 1 98 ? 8.948 -1.795 1.209 1.00 94.19 98 LEU A O 1
ATOM 779 N N . ILE A 1 99 ? 9.478 -3.396 -0.288 1.00 94.81 99 ILE A N 1
ATOM 780 C CA . ILE A 1 99 ? 8.407 -4.312 0.135 1.00 94.81 99 ILE A CA 1
ATOM 781 C C . ILE A 1 99 ? 8.668 -4.865 1.546 1.00 94.81 99 ILE A C 1
ATOM 783 O O . ILE A 1 99 ? 7.736 -4.955 2.344 1.00 94.81 99 ILE A O 1
ATOM 787 N N . GLU A 1 100 ? 9.925 -5.148 1.897 1.00 95.12 100 GLU A N 1
ATOM 788 C CA . GLU A 1 100 ? 10.306 -5.594 3.244 1.00 95.12 100 GLU A CA 1
ATOM 789 C C . GLU A 1 100 ? 10.084 -4.498 4.293 1.00 95.12 100 GLU A C 1
ATOM 791 O O . GLU A 1 100 ? 9.485 -4.745 5.343 1.00 95.12 100 GLU A O 1
ATOM 796 N N . LYS A 1 101 ? 10.489 -3.254 4.000 1.00 96.38 101 LYS A N 1
ATOM 797 C CA . LYS A 1 101 ? 10.218 -2.100 4.876 1.00 96.38 101 LYS A CA 1
ATOM 798 C C . LYS A 1 101 ? 8.723 -1.901 5.105 1.00 96.38 101 LYS A C 1
ATOM 800 O O . LYS A 1 101 ? 8.314 -1.588 6.225 1.00 96.38 101 LYS A O 1
ATOM 805 N N . LEU A 1 102 ? 7.911 -2.083 4.063 1.00 96.38 102 LEU A N 1
ATOM 806 C CA . LEU A 1 102 ? 6.459 -1.992 4.171 1.00 96.38 102 LEU A CA 1
ATOM 807 C C . LEU A 1 102 ? 5.893 -3.080 5.097 1.00 96.38 102 LEU A C 1
ATOM 809 O O . LEU A 1 102 ? 5.067 -2.764 5.953 1.00 96.38 102 LEU A O 1
ATOM 813 N N . ASP A 1 103 ? 6.349 -4.328 4.970 1.00 96.94 103 ASP A N 1
ATOM 814 C CA . ASP A 1 103 ? 5.915 -5.433 5.836 1.00 96.94 103 ASP A CA 1
ATOM 815 C C . ASP A 1 103 ? 6.262 -5.176 7.312 1.00 96.94 103 ASP A C 1
ATOM 817 O O . ASP A 1 103 ? 5.393 -5.246 8.187 1.00 96.94 103 ASP A O 1
ATOM 821 N N . VAL A 1 104 ? 7.500 -4.751 7.588 1.00 98.19 104 VAL A N 1
ATOM 822 C CA . VAL A 1 104 ? 7.945 -4.390 8.944 1.00 98.19 104 VAL A CA 1
ATOM 823 C C . VAL A 1 104 ? 7.096 -3.258 9.527 1.00 98.19 104 VAL A C 1
ATOM 825 O O . VAL A 1 104 ? 6.651 -3.352 10.674 1.00 98.19 104 VAL A O 1
ATOM 828 N N . ALA A 1 105 ? 6.826 -2.205 8.749 1.00 97.94 105 ALA A N 1
ATOM 829 C CA . ALA A 1 105 ? 5.999 -1.083 9.193 1.00 97.94 105 ALA A CA 1
ATOM 830 C C . ALA A 1 105 ? 4.556 -1.519 9.505 1.00 97.94 105 ALA A C 1
ATOM 832 O O . ALA A 1 105 ? 3.998 -1.142 10.540 1.00 97.94 105 ALA A O 1
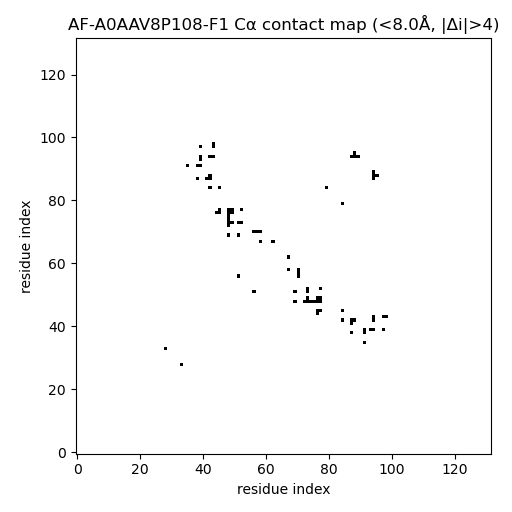ATOM 833 N N . MET A 1 106 ? 3.961 -2.362 8.655 1.00 96.88 106 MET A N 1
ATOM 834 C CA . MET A 1 106 ? 2.624 -2.918 8.881 1.00 96.88 106 MET A CA 1
ATOM 835 C C . MET A 1 106 ? 2.576 -3.790 10.139 1.00 96.88 106 MET A C 1
ATOM 837 O O . MET A 1 106 ? 1.646 -3.674 10.945 1.00 96.88 106 MET A O 1
ATOM 841 N N . HIS A 1 107 ? 3.589 -4.633 10.347 1.00 97.75 107 HIS A N 1
ATOM 842 C CA . HIS A 1 107 ? 3.696 -5.466 11.539 1.00 97.75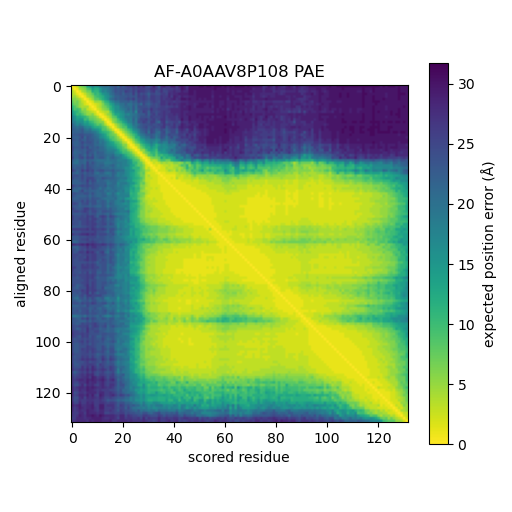 107 HIS A CA 1
ATOM 843 C C . HIS A 1 107 ? 3.851 -4.627 12.816 1.00 97.75 107 HIS A C 1
ATOM 845 O O . HIS A 1 107 ? 3.193 -4.907 13.822 1.00 97.75 107 HIS A O 1
ATOM 851 N N . ALA A 1 108 ? 4.673 -3.575 12.777 1.00 98.06 108 ALA A N 1
ATOM 852 C CA . ALA A 1 108 ? 4.864 -2.660 13.899 1.00 98.06 108 ALA A CA 1
ATOM 853 C C . ALA A 1 108 ? 3.550 -1.967 14.294 1.00 98.06 108 ALA A C 1
ATOM 855 O O . ALA A 1 108 ? 3.146 -2.047 15.456 1.00 98.06 108 ALA A O 1
ATOM 856 N N . MET A 1 109 ? 2.821 -1.395 13.327 1.00 97.69 109 MET A N 1
ATOM 857 C CA . MET A 1 109 ? 1.513 -0.776 13.585 1.00 97.69 109 MET A CA 1
ATOM 858 C C . MET A 1 109 ? 0.516 -1.767 14.193 1.00 97.69 109 MET A C 1
ATOM 860 O O . MET A 1 109 ? -0.174 -1.453 15.165 1.00 97.69 109 MET A O 1
ATOM 864 N N . LYS A 1 110 ? 0.464 -2.994 13.660 1.00 97.00 110 LYS A N 1
ATOM 865 C CA . LYS A 1 110 ? -0.377 -4.064 14.207 1.00 97.00 110 LYS A CA 1
ATOM 866 C C . LYS A 1 110 ? -0.034 -4.325 15.677 1.00 97.00 110 LYS A C 1
ATOM 868 O O . LYS A 1 110 ? -0.928 -4.355 16.522 1.00 97.00 110 LYS A O 1
ATOM 873 N N . LYS A 1 111 ? 1.252 -4.489 15.992 1.00 97.25 111 LYS A N 1
ATOM 874 C CA . LYS A 1 111 ? 1.731 -4.756 17.354 1.00 97.25 111 LYS A CA 1
ATOM 875 C C . LYS A 1 111 ? 1.361 -3.635 18.324 1.00 97.25 111 LYS A C 1
ATOM 877 O O . LYS A 1 111 ? 0.914 -3.928 19.430 1.00 97.25 111 LYS A O 1
ATOM 882 N N . GLU A 1 112 ? 1.501 -2.375 17.919 1.00 96.69 112 GLU A N 1
ATOM 883 C CA . GLU A 1 112 ? 1.126 -1.229 18.754 1.00 96.69 112 GLU A CA 1
ATOM 884 C C . GLU A 1 112 ? -0.367 -1.218 19.098 1.00 96.69 112 GLU A C 1
ATOM 886 O O . GLU A 1 112 ? -0.727 -1.026 20.262 1.00 96.69 112 GLU A O 1
ATOM 891 N N . LEU A 1 113 ? -1.239 -1.470 18.116 1.00 94.94 113 LEU A N 1
ATOM 892 C CA . LEU A 1 113 ? -2.689 -1.511 18.329 1.00 94.94 113 LEU A CA 1
ATOM 893 C C . LEU A 1 113 ? -3.090 -2.617 19.314 1.00 94.94 113 LEU A C 1
ATOM 895 O O . LEU A 1 113 ? -3.813 -2.356 20.278 1.00 94.94 113 LEU A O 1
ATOM 899 N N . PHE A 1 114 ? -2.581 -3.836 19.120 1.00 94.75 114 PHE A N 1
ATOM 900 C CA . PHE A 1 114 ? -2.875 -4.955 20.022 1.00 94.75 114 PHE A CA 1
ATOM 901 C C . PHE A 1 114 ? -2.248 -4.779 21.407 1.00 94.75 114 PHE A C 1
ATOM 903 O O . PHE A 1 114 ? -2.865 -5.148 22.405 1.00 94.75 114 PHE A O 1
ATOM 910 N N . GLY A 1 115 ? -1.063 -4.169 21.492 1.00 94.12 115 GLY A N 1
ATOM 911 C CA . GLY A 1 115 ? -0.425 -3.844 22.766 1.00 94.12 115 GLY A CA 1
ATOM 912 C C . GLY A 1 115 ? -1.264 -2.878 23.605 1.00 94.12 115 GLY A C 1
ATOM 913 O O . GLY A 1 115 ? -1.477 -3.120 24.793 1.00 94.12 115 GLY A O 1
ATOM 914 N N . ARG A 1 116 ? -1.810 -1.822 22.984 1.00 93.50 116 ARG A N 1
ATOM 915 C CA . ARG A 1 116 ? -2.710 -0.871 23.663 1.00 93.50 116 ARG A CA 1
ATOM 916 C C . ARG A 1 116 ? -3.999 -1.542 24.129 1.00 93.50 116 ARG A C 1
ATOM 918 O O . ARG A 1 116 ? -4.397 -1.346 25.274 1.00 93.50 116 ARG A O 1
ATOM 925 N N . LEU A 1 117 ? -4.609 -2.367 23.275 1.00 92.12 117 LEU A N 1
ATOM 926 C CA . LEU A 1 117 ? -5.816 -3.119 23.621 1.00 92.12 117 LEU A CA 1
ATOM 927 C C . LEU A 1 117 ? -5.583 -4.034 24.831 1.00 92.12 117 LEU A C 1
ATOM 929 O O . LEU A 1 117 ? -6.363 -4.009 25.780 1.00 92.12 117 LEU A O 1
ATOM 933 N N . HIS A 1 118 ? -4.484 -4.793 24.830 1.00 92.00 118 HIS A N 1
ATOM 934 C CA . HIS A 1 118 ? -4.125 -5.661 25.949 1.00 92.00 118 HIS A CA 1
ATOM 935 C C . HIS A 1 118 ? -3.917 -4.861 27.244 1.00 92.00 118 HIS A C 1
ATOM 937 O O . HIS A 1 118 ? -4.420 -5.251 28.295 1.00 92.00 118 HIS A O 1
ATOM 943 N N . GLY A 1 119 ? -3.228 -3.717 27.179 1.00 90.25 119 GLY A N 1
ATOM 944 C CA . GLY A 1 119 ? -3.036 -2.838 28.336 1.00 90.25 119 GLY A CA 1
ATOM 945 C C . GLY A 1 119 ? -4.351 -2.316 28.929 1.00 90.25 119 GLY A C 1
ATOM 946 O O . GLY A 1 119 ? -4.513 -2.319 30.148 1.00 90.25 119 GLY A O 1
ATOM 947 N N . MET A 1 120 ? -5.310 -1.922 28.081 1.00 92.25 120 MET A N 1
ATOM 948 C CA . MET A 1 120 ? -6.636 -1.466 28.524 1.00 92.25 120 MET A CA 1
ATOM 949 C C . MET A 1 120 ? -7.434 -2.586 29.201 1.00 92.25 120 MET A C 1
ATOM 951 O O . MET A 1 120 ? -7.998 -2.365 30.270 1.00 92.25 120 MET A O 1
ATOM 955 N N . LEU A 1 121 ? -7.441 -3.787 28.613 1.00 90.56 121 LEU A N 1
ATOM 956 C CA . LEU A 1 121 ? -8.141 -4.948 29.170 1.00 90.56 121 LEU A CA 1
ATOM 957 C C . LEU A 1 121 ? -7.553 -5.379 30.517 1.00 90.56 121 LEU A C 1
ATOM 959 O O . LEU A 1 121 ? -8.301 -5.640 31.456 1.00 90.56 121 LEU A O 1
ATOM 963 N N . MET A 1 122 ? -6.222 -5.413 30.633 1.00 89.69 122 MET A N 1
ATOM 964 C CA . MET A 1 122 ? -5.565 -5.741 31.900 1.00 89.69 122 MET A CA 1
ATOM 965 C C . MET A 1 122 ? -5.924 -4.727 32.985 1.00 89.69 122 MET A C 1
ATOM 967 O O . MET A 1 122 ? -6.301 -5.125 34.082 1.00 89.69 122 MET A O 1
ATOM 971 N N . LYS A 1 123 ? -5.880 -3.425 32.678 1.00 90.62 123 LYS A N 1
ATOM 972 C CA . LYS A 1 123 ? -6.243 -2.375 33.637 1.00 90.62 123 LYS A CA 1
ATOM 973 C C . LYS A 1 123 ? -7.686 -2.521 34.141 1.00 90.62 123 LYS A C 1
ATOM 975 O O . LYS A 1 123 ? -7.900 -2.478 35.346 1.00 90.62 123 LYS A O 1
ATOM 980 N N . GLN A 1 124 ? -8.644 -2.763 33.242 1.00 89.00 124 GLN A N 1
ATOM 981 C CA . GLN A 1 124 ? -10.047 -2.990 33.615 1.00 89.00 124 GLN A CA 1
ATOM 982 C C . GLN A 1 124 ? -10.226 -4.226 34.504 1.00 89.00 124 GLN A C 1
ATOM 984 O O . GLN A 1 124 ? -11.013 -4.197 35.448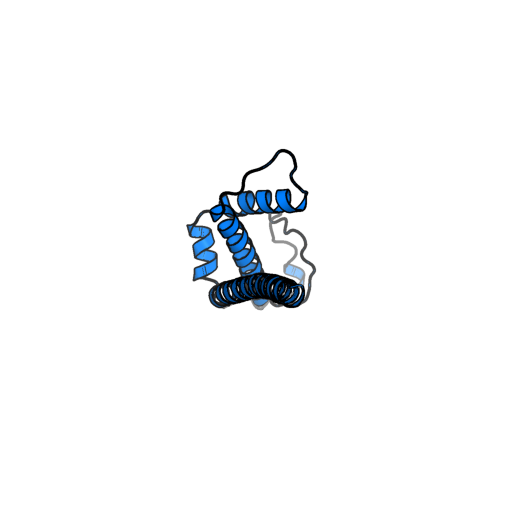 1.00 89.00 124 GLN A O 1
ATOM 989 N N . LEU A 1 125 ? -9.489 -5.307 34.223 1.00 89.12 125 LEU A N 1
ATOM 990 C CA . LEU A 1 125 ? -9.535 -6.517 35.039 1.00 89.12 125 LEU A CA 1
ATOM 991 C C . LEU A 1 125 ? -9.038 -6.244 36.466 1.00 89.12 125 LEU A C 1
ATOM 993 O O . LEU A 1 125 ? -9.725 -6.613 37.415 1.00 89.12 125 LEU A O 1
ATOM 997 N N . PHE A 1 126 ? -7.898 -5.565 36.624 1.00 86.31 126 PHE A N 1
ATOM 998 C CA . PHE A 1 126 ? -7.352 -5.236 37.946 1.00 86.31 126 PHE A CA 1
ATOM 999 C C . PHE A 1 126 ? -8.259 -4.279 38.733 1.00 86.31 126 PHE A C 1
ATOM 1001 O O . PHE A 1 126 ? -8.588 -4.573 39.876 1.00 86.31 126 PHE A O 1
ATOM 1008 N N . GLU A 1 127 ? -8.778 -3.220 38.104 1.00 85.88 127 GLU A N 1
ATOM 1009 C CA . GLU A 1 127 ? -9.731 -2.301 38.752 1.00 85.88 127 GLU A CA 1
ATOM 1010 C C . GLU A 1 127 ? -11.014 -3.019 39.214 1.00 85.88 127 GLU A C 1
ATOM 1012 O O . GLU A 1 127 ? -11.565 -2.699 40.265 1.00 85.88 127 GLU A O 1
ATOM 1017 N N . SER A 1 128 ? -11.477 -4.032 38.469 1.00 79.19 128 SER A N 1
ATOM 1018 C CA . SER A 1 128 ? -12.649 -4.831 38.856 1.00 79.19 128 SER A CA 1
ATOM 1019 C C . SER A 1 128 ? -12.391 -5.781 40.033 1.00 79.19 128 SER A C 1
ATOM 1021 O O . SER A 1 128 ? -13.322 -6.096 40.776 1.00 79.19 128 SER A O 1
ATOM 1023 N N . LEU A 1 129 ? -11.144 -6.227 40.213 1.00 76.19 129 LEU A N 1
ATOM 1024 C CA . LEU A 1 129 ? -10.733 -7.100 41.315 1.00 76.19 129 LEU A CA 1
ATOM 1025 C C . LEU A 1 129 ? -10.511 -6.307 42.605 1.00 76.19 129 LEU A C 1
ATOM 1027 O O . LEU A 1 129 ? -10.886 -6.794 43.664 1.00 76.19 129 LEU A O 1
ATOM 1031 N N . ASP A 1 130 ? -9.992 -5.083 42.500 1.00 72.75 130 ASP A N 1
ATOM 1032 C CA . ASP A 1 130 ? -9.778 -4.182 43.641 1.00 72.75 130 ASP A CA 1
ATOM 1033 C C . ASP A 1 130 ? -11.084 -3.529 44.146 1.00 72.75 130 ASP A C 1
ATOM 1035 O O . ASP A 1 130 ? -11.122 -2.957 45.234 1.00 72.75 130 ASP A O 1
ATOM 1039 N N . SER A 1 131 ? -12.168 -3.603 43.362 1.00 62.00 131 SER A N 1
ATOM 1040 C CA . SER A 1 131 ? -13.503 -3.089 43.718 1.00 62.00 131 SER A CA 1
ATOM 1041 C C . SER A 1 131 ? -14.419 -4.089 44.450 1.00 62.00 131 SER A C 1
ATOM 1043 O O . SER A 1 131 ? -15.586 -3.770 44.693 1.00 62.00 131 SER A O 1
ATOM 1045 N N . LYS A 1 132 ? -13.924 -5.291 44.775 1.00 51.94 132 LYS A N 1
ATOM 1046 C CA . LYS A 1 132 ? -14.633 -6.334 45.540 1.00 51.94 132 LYS A CA 1
ATOM 1047 C C . LYS A 1 132 ? -14.073 -6.471 46.948 1.00 51.94 132 LYS A C 1
ATOM 1049 O O . LYS A 1 132 ? -14.901 -6.720 47.851 1.00 51.94 132 LYS A O 1
#

Secondary structure (DSSP, 8-state):
---S---GGGTTS---S-------------HHHHHHHHHHHHHHHHHHHHHHHHTT----TT--HHHHHHHHHHHHHHSS-HHHHHHHHHS-TTHHHHHHHHHHHHHHHHHHHHHHHHHHHHHHHHHHHHT-

Foldseek 3Di:
DPDDDDDPVPPPPPDDPPDPDPDDDDDPDDPVVVVLVVLLVLLVLLVLLVVLVVVVDDDDPDDDPVSVVSVVSVVVNVVDDPVVSVCSCPVRPCSVVSVVVVVVVVVVVVCVVVVVVVVVVVVVVVVVVVVD

Sequence (132 aa):
MLLSRLHPSYYNTLLPTSFHARSAPLVEKSCAERDETAAEIQFLTHTIGRVLAKLDLKSTPINTKGYETLLNLVQNTCRDSSDLYNGLFIYNKNSTELIEKLDVAMHAMKKELFGRLHGMLMKQLFESLDSK

Radius of gyration: 24.3 Å; Cα contacts (8 Å, |Δi|>4): 45; chains: 1; bounding box: 54×34×79 Å

pLDDT: mean 80.68, std 21.34, range [35.44, 98.19]